Protein AF-A0A920SC37-F1 (afdb_monomer)

Foldseek 3Di:
DAFFAALCRHTQWDKDADPDPDPPRIDIDDDDPSDHLQRGKGLNNQLVVVCVPPNADEDADPVVQVVCVVVVNSRYIYHGDPD

Solvent-accessible surface area (backbone atoms only — not comparable to full-atom values): 4835 Å² total; per-residue (Å²): 122,44,85,34,40,35,79,86,54,49,81,38,44,41,36,40,65,54,92,64,93,54,81,66,56,64,46,63,59,67,79,48,98,69,27,46,56,91,76,43,41,44,54,38,49,76,16,53,72,49,25,76,77,74,44,74,44,81,40,81,44,68,65,58,30,50,53,35,41,74,73,66,46,47,32,42,25,23,53,58,74,92,113

Radius of gyration: 12.86 Å; Cα contacts (8 Å, |Δi|>4): 133; chains: 1; bounding box: 27×28×30 Å

Sequence (83 aa):
MFPIRDSHGNLVGFWARTLDASEPKYLNSAQGPLFDKGRILFAMDRARSDIRKEGAVIVEGYMDAIAAHQAGFKTLLRRWGLR

Mean predicted aligned error: 3.33 Å

pLDDT: mean 92.66, std 7.53, range [46.12, 97.25]

Nearest PDB structures (foldseek):
  4edv-assembly1_A  TM=9.674E-01  e=1.491E-07  Staphylococcus aureus
  5guj-assembly1_A  TM=9.410E-01  e=2.540E-07  Bacillus subtilis subsp. subtilis str. 168
  4e2k-assembly1_A  TM=9.636E-01  e=4.326E-07  Staphylococcus aureus
  3b39-assembly2_B  TM=8.881E-01  e=4.047E-07  Escherichia coli K-12
  1dd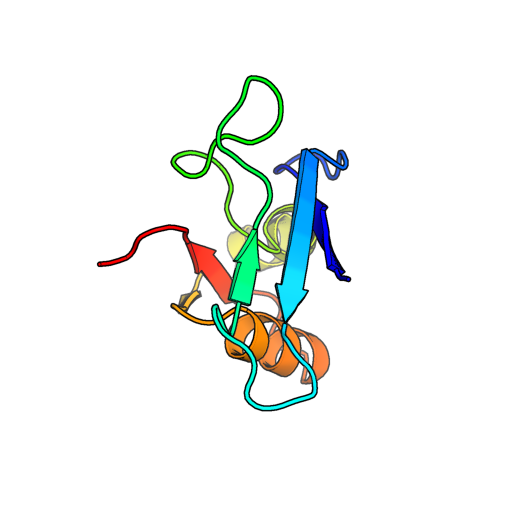9-assembly1_A  TM=8.908E-01  e=2.000E-06  Escherichia coli

Secondary structure (DSSP, 8-state):
-EEEE-TTS-EEEEEEE-SSS-S-SEEEPPSSSS--TTT-EETHHHHHHHHHHH--EEES-HHHHHHHHHTT-TTEEEES---

Structure (mmCIF, N/CA/C/O backbone):
data_AF-A0A920SC37-F1
#
_entry.id   AF-A0A920SC37-F1
#
loop_
_atom_site.group_PDB
_atom_site.id
_atom_site.type_symbol
_atom_site.label_atom_id
_atom_site.label_alt_id
_atom_site.label_comp_id
_atom_site.label_asym_id
_atom_site.label_entity_id
_atom_site.label_seq_id
_atom_site.pdbx_PDB_ins_code
_atom_site.Cartn_x
_atom_site.Cartn_y
_atom_site.Cartn_z
_atom_site.occupancy
_atom_site.B_iso_or_equiv
_atom_site.auth_seq_id
_atom_site.auth_comp_id
_atom_site.auth_asym_id
_atom_site.auth_atom_id
_atom_site.pdbx_PDB_model_num
ATOM 1 N N . MET A 1 1 ? -0.296 -10.429 -9.363 1.00 90.31 1 MET A N 1
ATOM 2 C CA . MET A 1 1 ? -0.385 -8.962 -9.546 1.00 90.31 1 MET A CA 1
ATOM 3 C C . MET A 1 1 ? -1.412 -8.416 -8.567 1.00 90.31 1 MET A C 1
ATOM 5 O O . MET A 1 1 ? -2.420 -9.077 -8.356 1.00 90.31 1 MET A O 1
ATOM 9 N N . PHE A 1 2 ? -1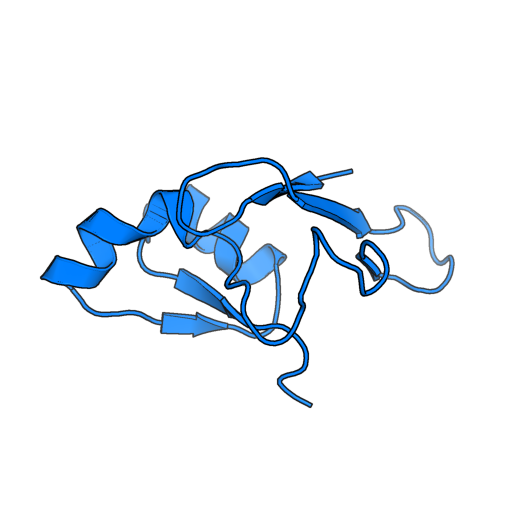.156 -7.265 -7.953 1.00 94.31 2 PHE A N 1
ATOM 10 C CA . PHE A 1 2 ? -1.954 -6.698 -6.865 1.00 94.31 2 PHE A CA 1
ATOM 11 C C . PHE A 1 2 ? -2.324 -5.239 -7.171 1.00 94.31 2 PHE A C 1
ATOM 13 O O . PHE A 1 2 ? -1.463 -4.490 -7.637 1.00 94.31 2 PHE A O 1
ATOM 20 N N . PRO A 1 3 ? -3.574 -4.815 -6.925 1.00 95.31 3 PRO A N 1
ATOM 21 C CA . PRO A 1 3 ? -4.022 -3.465 -7.247 1.00 95.31 3 PRO A CA 1
ATOM 22 C C . PRO A 1 3 ? -3.472 -2.431 -6.261 1.00 95.31 3 PRO A C 1
ATOM 24 O O . PRO A 1 3 ? -3.336 -2.695 -5.065 1.00 95.31 3 PRO A O 1
ATOM 27 N N . ILE A 1 4 ? -3.230 -1.224 -6.764 1.00 95.56 4 ILE A N 1
ATOM 28 C CA . ILE A 1 4 ? -2.953 -0.027 -5.974 1.00 95.56 4 ILE A CA 1
ATOM 29 C C . ILE A 1 4 ? -4.103 0.946 -6.190 1.00 95.56 4 ILE A C 1
ATOM 31 O O . ILE A 1 4 ? -4.469 1.241 -7.331 1.00 95.56 4 ILE A O 1
ATOM 35 N N . ARG A 1 5 ? -4.659 1.446 -5.088 1.00 95.94 5 ARG A N 1
ATOM 36 C CA . ARG A 1 5 ? -5.770 2.391 -5.101 1.00 95.94 5 ARG A CA 1
ATOM 37 C C . ARG A 1 5 ? -5.352 3.732 -4.517 1.00 95.94 5 ARG A C 1
ATOM 39 O O . ARG A 1 5 ? -4.499 3.780 -3.630 1.00 95.94 5 ARG A O 1
ATOM 46 N N . ASP A 1 6 ? -5.927 4.807 -5.043 1.00 94.56 6 ASP A N 1
ATOM 47 C CA . ASP A 1 6 ? -5.808 6.128 -4.435 1.00 94.56 6 ASP A CA 1
ATOM 48 C C . ASP A 1 6 ? -6.638 6.213 -3.144 1.00 94.56 6 ASP A C 1
ATOM 50 O O . ASP A 1 6 ? -7.328 5.275 -2.749 1.00 94.56 6 ASP A O 1
ATOM 54 N N . SER A 1 7 ? -6.605 7.366 -2.478 1.00 92.44 7 SER A N 1
ATOM 55 C CA . SER A 1 7 ? -7.325 7.561 -1.216 1.00 92.44 7 SER A CA 1
ATOM 56 C C . SER A 1 7 ? -8.862 7.579 -1.343 1.00 92.44 7 SER A C 1
ATOM 58 O O . SER A 1 7 ? -9.550 7.597 -0.316 1.00 92.44 7 SER A O 1
ATOM 60 N N . HIS A 1 8 ? -9.387 7.606 -2.572 1.00 93.75 8 HIS A N 1
ATOM 61 C CA . HIS A 1 8 ? -10.807 7.511 -2.916 1.00 93.75 8 HIS A CA 1
ATOM 62 C C . HIS A 1 8 ? -11.202 6.09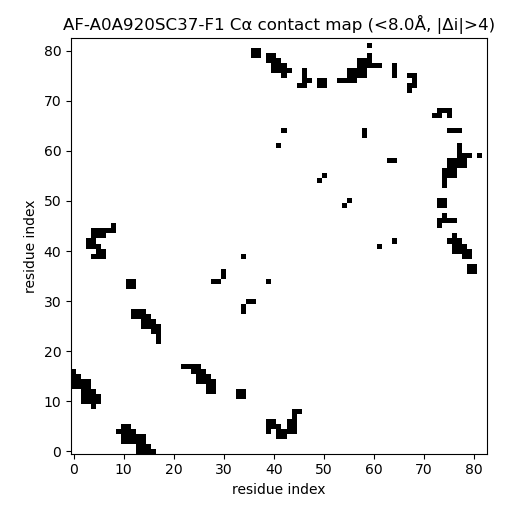3 -3.367 1.00 93.75 8 HIS A C 1
ATOM 64 O O . HIS A 1 8 ? -12.378 5.837 -3.605 1.00 93.75 8 HIS A O 1
ATOM 70 N N . GLY A 1 9 ? -10.245 5.164 -3.456 1.00 95.06 9 GLY A N 1
ATOM 71 C CA . GLY A 1 9 ? -10.470 3.786 -3.881 1.00 95.06 9 GLY A CA 1
ATOM 72 C C . GLY A 1 9 ? -10.350 3.561 -5.391 1.00 95.06 9 GLY A C 1
ATOM 73 O O . GLY A 1 9 ? -10.542 2.426 -5.838 1.00 95.06 9 GLY A O 1
ATOM 74 N N . ASN A 1 10 ? -10.001 4.577 -6.188 1.00 96.62 10 ASN A N 1
ATOM 75 C CA . ASN A 1 10 ? -9.825 4.418 -7.632 1.00 96.62 10 ASN A CA 1
ATOM 76 C C . ASN A 1 10 ? -8.571 3.596 -7.925 1.00 96.62 10 ASN A C 1
ATOM 78 O O . ASN A 1 10 ? -7.534 3.797 -7.295 1.00 96.62 10 ASN A O 1
ATOM 82 N N . LEU A 1 11 ? -8.649 2.678 -8.890 1.00 97.00 11 LEU A N 1
ATOM 83 C CA . LEU A 1 11 ? -7.483 1.924 -9.349 1.00 97.00 11 LEU A CA 1
ATOM 84 C C . LEU A 1 11 ? -6.527 2.864 -10.093 1.00 97.00 11 LEU A C 1
ATOM 86 O O . LEU A 1 11 ? -6.893 3.434 -11.115 1.00 97.00 11 LEU A O 1
ATOM 90 N N . VAL A 1 12 ? -5.298 2.977 -9.597 1.00 96.69 12 VAL A N 1
ATOM 91 C CA . VAL A 1 12 ? -4.281 3.893 -10.144 1.00 96.69 12 VAL A CA 1
ATOM 92 C C . VAL A 1 12 ? -3.015 3.189 -10.611 1.00 96.69 12 VAL A C 1
ATOM 94 O O . VAL A 1 12 ? -2.204 3.775 -11.318 1.00 96.69 12 VAL A O 1
ATOM 97 N N . GLY A 1 13 ? -2.839 1.921 -10.250 1.00 95.38 13 GLY A N 1
ATOM 98 C CA .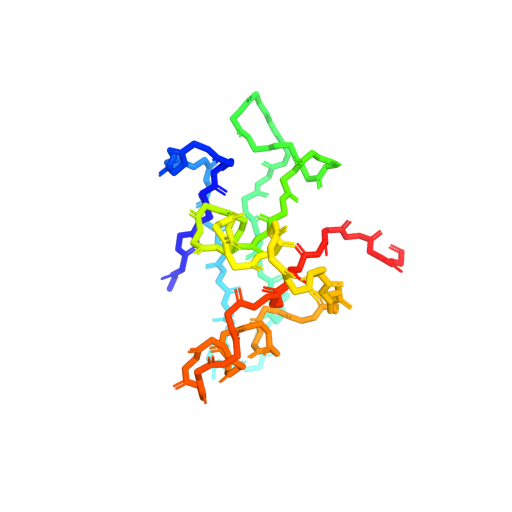 GLY A 1 13 ? -1.698 1.133 -10.685 1.00 95.38 13 GLY A CA 1
ATOM 99 C C . GLY A 1 13 ? -1.714 -0.270 -10.104 1.00 95.38 13 GLY A C 1
ATOM 100 O O . GLY A 1 13 ? -2.679 -0.701 -9.469 1.00 95.38 13 GLY A O 1
ATOM 101 N N . PHE A 1 14 ? -0.607 -0.970 -10.302 1.00 95.69 14 PHE A N 1
ATOM 102 C CA . PHE A 1 14 ? -0.388 -2.316 -9.809 1.00 95.69 14 PHE A CA 1
ATOM 103 C C . PHE A 1 14 ? 1.006 -2.463 -9.216 1.00 95.69 14 PHE A C 1
ATOM 105 O O . PHE A 1 14 ? 1.946 -1.751 -9.574 1.00 95.69 14 PHE A O 1
ATOM 112 N N . TRP A 1 15 ? 1.142 -3.445 -8.337 1.00 94.00 15 TRP A N 1
ATOM 113 C CA . TRP A 1 15 ? 2.433 -3.999 -7.974 1.00 94.00 15 TRP A CA 1
ATOM 114 C C . TRP A 1 15 ? 2.431 -5.515 -8.158 1.00 94.00 15 TRP A C 1
ATOM 116 O O . TRP A 1 15 ? 1.389 -6.179 -8.198 1.00 94.00 15 TRP A O 1
ATOM 126 N N . ALA A 1 16 ? 3.616 -6.076 -8.312 1.00 94.25 16 ALA A N 1
ATOM 127 C CA . ALA A 1 16 ? 3.826 -7.501 -8.455 1.00 94.25 16 ALA A CA 1
ATOM 128 C C . ALA A 1 16 ? 5.088 -7.913 -7.705 1.00 94.25 16 ALA A C 1
ATOM 130 O O . ALA A 1 16 ? 5.976 -7.100 -7.447 1.00 94.25 16 ALA A O 1
ATOM 131 N N . ARG A 1 17 ? 5.137 -9.194 -7.354 1.00 93.50 17 ARG A N 1
ATOM 132 C CA . ARG A 1 17 ? 6.301 -9.856 -6.784 1.00 93.50 17 ARG A CA 1
ATOM 133 C C . ARG A 1 17 ? 6.622 -11.058 -7.661 1.00 93.50 17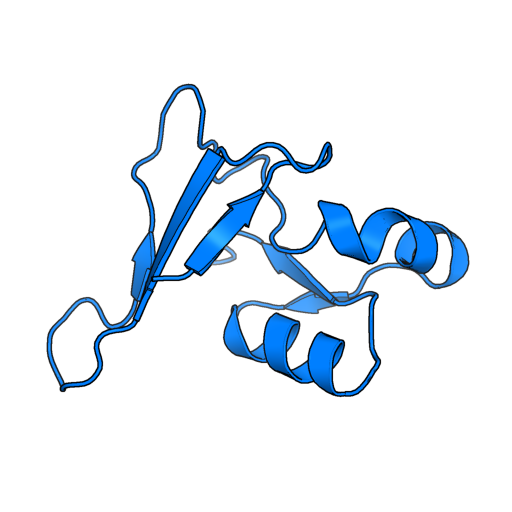 ARG A C 1
ATOM 135 O O . ARG A 1 17 ? 5.690 -11.757 -8.066 1.00 93.50 17 ARG A O 1
ATOM 142 N N . THR A 1 18 ? 7.896 -11.276 -7.947 1.00 94.50 18 THR A N 1
ATOM 143 C CA . THR A 1 18 ? 8.361 -12.474 -8.651 1.00 94.50 18 THR A CA 1
ATOM 144 C C . THR A 1 18 ? 8.129 -13.716 -7.780 1.00 94.50 18 THR A C 1
ATOM 146 O O . THR A 1 18 ? 8.138 -13.643 -6.545 1.00 94.50 18 THR A O 1
ATOM 149 N N . LEU A 1 19 ? 7.808 -14.846 -8.413 1.00 93.81 19 LEU A N 1
ATOM 150 C CA . LEU A 1 19 ? 7.613 -16.131 -7.720 1.00 93.81 19 LEU A CA 1
ATOM 151 C C . LEU A 1 19 ? 8.885 -16.985 -7.722 1.00 93.81 19 LEU A C 1
ATOM 153 O O . LEU A 1 19 ? 9.025 -17.886 -6.900 1.00 93.81 19 LEU A O 1
ATOM 157 N N . ASP A 1 20 ? 9.796 -16.677 -8.634 1.00 93.88 20 ASP A N 1
ATOM 158 C CA . ASP A 1 20 ? 11.133 -17.231 -8.746 1.00 93.88 20 ASP A CA 1
ATOM 159 C C . ASP A 1 20 ? 12.177 -16.218 -8.235 1.00 93.88 20 ASP A C 1
ATOM 161 O O . ASP A 1 20 ? 11.850 -15.194 -7.631 1.00 93.88 20 ASP A O 1
ATOM 165 N N . ALA A 1 21 ? 13.453 -16.516 -8.466 1.00 92.50 21 ALA A N 1
ATOM 166 C CA . ALA A 1 21 ? 14.571 -15.643 -8.120 1.00 92.50 21 ALA A CA 1
ATOM 167 C C . ALA A 1 21 ? 14.845 -14.555 -9.181 1.00 92.50 21 ALA A C 1
ATOM 169 O O . ALA A 1 21 ? 15.95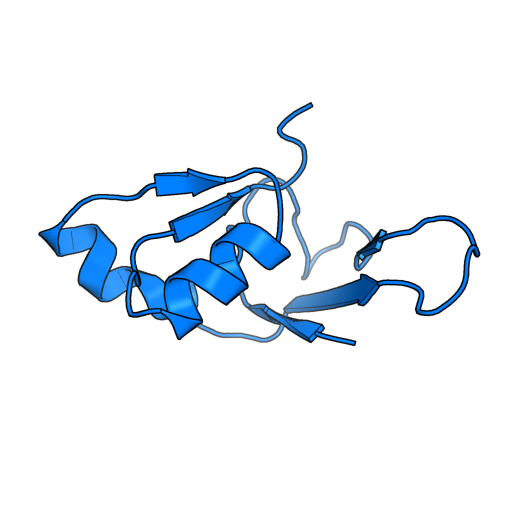5 -14.029 -9.236 1.00 92.50 21 ALA A O 1
ATOM 170 N N . SER A 1 22 ? 13.874 -14.235 -10.047 1.00 94.88 22 SER A N 1
ATOM 171 C CA . SER A 1 22 ? 14.041 -13.151 -11.018 1.00 94.88 22 SER A CA 1
ATOM 172 C C . SER A 1 22 ? 14.019 -11.777 -10.341 1.00 94.88 22 SER A C 1
ATOM 174 O O . SER A 1 22 ? 13.336 -11.562 -9.331 1.00 94.88 22 SER A O 1
ATOM 176 N N . GLU A 1 23 ? 14.782 -10.844 -10.914 1.00 92.81 23 GLU A N 1
ATOM 177 C CA . GLU A 1 23 ? 14.891 -9.458 -10.458 1.00 92.81 23 GLU A CA 1
ATOM 178 C C . GLU A 1 23 ? 14.164 -8.495 -11.422 1.00 92.81 23 GLU A C 1
ATOM 180 O O . GLU A 1 23 ? 14.196 -8.705 -12.638 1.00 92.81 23 GLU A O 1
ATOM 185 N N . PRO A 1 24 ? 13.537 -7.414 -10.915 1.00 91.31 24 PRO A N 1
ATOM 186 C CA . PRO A 1 24 ? 13.458 -7.046 -9.504 1.00 91.31 24 PRO A CA 1
ATOM 187 C C . PRO A 1 24 ? 12.428 -7.891 -8.738 1.00 91.31 24 PRO A C 1
ATOM 189 O O . PRO A 1 24 ? 11.312 -8.095 -9.219 1.00 91.31 24 PRO A O 1
ATOM 192 N N . LYS A 1 25 ? 12.745 -8.283 -7.494 1.00 90.62 25 LYS A N 1
ATOM 193 C CA . LYS A 1 25 ? 11.811 -9.022 -6.611 1.00 90.62 25 LYS A CA 1
ATOM 194 C C . LYS A 1 25 ? 10.422 -8.381 -6.507 1.00 90.62 25 LYS A C 1
ATOM 196 O O . LYS A 1 25 ? 9.424 -9.088 -6.371 1.00 90.62 25 LYS A O 1
ATOM 201 N N . TYR A 1 26 ? 10.357 -7.049 -6.541 1.00 90.75 26 TYR A N 1
ATOM 202 C CA . TYR A 1 26 ? 9.114 -6.284 -6.561 1.00 90.75 26 TYR A CA 1
ATOM 203 C C . TYR A 1 26 ? 9.110 -5.285 -7.711 1.00 90.75 26 TYR A C 1
ATOM 205 O O . TYR A 1 26 ? 10.038 -4.491 -7.859 1.00 90.75 26 TYR A O 1
ATOM 213 N N . LEU A 1 27 ? 8.009 -5.261 -8.457 1.00 92.38 27 LEU A N 1
ATOM 214 C CA . LEU A 1 27 ? 7.769 -4.298 -9.523 1.00 92.38 27 LEU A CA 1
ATOM 215 C C . LEU A 1 27 ? 6.508 -3.497 -9.226 1.00 92.38 27 LEU A C 1
ATOM 217 O O . LEU A 1 27 ? 5.515 -4.033 -8.741 1.00 92.38 27 LEU A O 1
ATOM 221 N N . ASN A 1 28 ? 6.548 -2.210 -9.542 1.00 92.50 28 ASN A N 1
ATOM 222 C CA . ASN A 1 28 ? 5.430 -1.292 -9.377 1.00 92.50 28 ASN A CA 1
ATOM 223 C C . ASN A 1 28 ? 5.128 -0.622 -10.712 1.00 92.50 28 ASN A C 1
ATOM 225 O O . ASN A 1 28 ? 6.036 -0.464 -11.531 1.00 92.50 28 ASN A O 1
ATOM 229 N N . SER A 1 29 ? 3.895 -0.150 -10.893 1.00 94.50 29 SER A N 1
ATOM 230 C CA . SER A 1 29 ? 3.573 0.795 -11.960 1.00 94.50 29 SER A CA 1
ATOM 231 C C . SER A 1 29 ? 4.573 1.962 -11.990 1.00 94.50 29 SER A C 1
ATOM 233 O O . SER A 1 29 ? 5.063 2.429 -10.953 1.00 94.50 29 SER A O 1
ATOM 235 N N . ALA A 1 30 ? 4.906 2.412 -13.200 1.00 93.44 30 ALA A N 1
ATOM 236 C CA . ALA A 1 30 ? 5.782 3.557 -13.412 1.00 93.44 30 ALA A CA 1
ATOM 237 C C . ALA A 1 30 ? 5.121 4.853 -12.918 1.00 93.44 30 ALA A C 1
ATOM 239 O O . ALA A 1 30 ? 3.895 4.956 -12.902 1.00 93.44 30 ALA A O 1
ATOM 240 N N . GLN A 1 31 ? 5.938 5.837 -12.523 1.00 94.56 31 GLN A N 1
ATOM 241 C CA . GLN A 1 31 ? 5.446 7.174 -12.183 1.00 94.56 31 GLN A CA 1
ATOM 242 C C . GLN A 1 31 ? 4.680 7.747 -13.381 1.00 94.56 31 GLN A C 1
ATOM 244 O O . GLN A 1 31 ? 5.165 7.686 -14.510 1.00 94.56 31 GLN A O 1
ATOM 249 N N . GLY A 1 32 ? 3.509 8.323 -13.135 1.00 94.31 32 GLY A N 1
ATOM 250 C CA . GLY A 1 32 ? 2.711 8.933 -14.189 1.00 94.31 32 GLY A CA 1
ATOM 251 C C . GLY A 1 32 ? 1.521 9.721 -13.650 1.00 94.31 32 GLY A C 1
ATOM 252 O O . GLY A 1 32 ? 1.366 9.843 -12.437 1.00 94.31 32 GLY A O 1
ATOM 253 N N . PRO A 1 33 ? 0.653 10.231 -14.541 1.00 93.69 33 PRO A N 1
ATOM 254 C CA . PRO A 1 33 ? -0.482 11.072 -14.156 1.00 93.69 33 PRO A CA 1
ATOM 255 C C . PRO A 1 33 ? -1.462 10.391 -13.195 1.00 93.69 33 PRO A C 1
ATOM 257 O O . PRO A 1 33 ? -2.071 11.052 -12.363 1.00 93.69 33 PRO A O 1
ATOM 260 N N . LEU A 1 34 ? -1.606 9.067 -13.313 1.00 92.94 34 LEU A N 1
ATOM 261 C CA . LEU A 1 34 ? -2.479 8.272 -12.449 1.00 92.94 34 LEU A CA 1
ATOM 262 C C . LEU A 1 34 ? -1.746 7.750 -11.211 1.00 92.94 34 LEU A C 1
ATOM 264 O O . LEU A 1 34 ? -2.338 7.661 -10.141 1.00 92.94 34 LEU A O 1
ATOM 268 N N . PHE A 1 35 ? -0.457 7.429 -11.338 1.00 93.38 35 PHE A N 1
ATOM 269 C CA . PHE A 1 35 ? 0.326 6.805 -10.280 1.00 93.38 35 PHE A CA 1
ATOM 270 C C . PHE A 1 35 ? 1.461 7.719 -9.815 1.00 93.38 35 PHE A C 1
ATOM 272 O O . PHE A 1 35 ? 2.559 7.710 -10.378 1.00 93.38 35 PHE A O 1
ATOM 279 N N . ASP A 1 36 ? 1.189 8.484 -8.756 1.00 92.06 36 ASP A N 1
ATOM 280 C CA . ASP A 1 36 ? 2.183 9.314 -8.082 1.00 92.06 36 ASP A CA 1
ATOM 281 C C . ASP A 1 36 ? 2.674 8.662 -6.783 1.00 92.06 36 ASP A C 1
ATOM 283 O O . ASP A 1 36 ? 1.996 8.677 -5.748 1.00 92.06 36 ASP A O 1
ATOM 287 N N . LYS A 1 37 ? 3.895 8.116 -6.829 1.00 89.69 37 LYS A N 1
ATOM 288 C CA . LYS A 1 37 ? 4.542 7.454 -5.686 1.00 89.69 37 LYS A CA 1
ATOM 289 C C . LYS A 1 37 ? 4.648 8.378 -4.469 1.00 89.69 37 LYS A C 1
ATOM 291 O O . LYS A 1 37 ? 4.538 7.906 -3.344 1.00 89.69 37 LYS A O 1
ATOM 296 N N . GLY A 1 38 ? 4.826 9.685 -4.666 1.00 89.06 38 GLY A N 1
ATOM 297 C CA . GLY A 1 38 ? 4.969 10.638 -3.562 1.00 89.06 38 GLY A CA 1
ATOM 298 C C . GLY A 1 38 ? 3.669 10.902 -2.799 1.00 89.06 38 GLY A C 1
ATOM 299 O O . GLY A 1 38 ? 3.715 11.341 -1.651 1.00 89.06 38 GLY A O 1
ATOM 300 N N . ARG A 1 39 ? 2.513 10.634 -3.420 1.00 89.56 39 ARG A N 1
ATOM 301 C CA . ARG A 1 39 ? 1.188 10.996 -2.888 1.00 89.56 39 ARG A CA 1
ATOM 302 C C . ARG A 1 39 ? 0.337 9.804 -2.475 1.00 89.56 39 ARG A C 1
ATOM 304 O O . ARG A 1 39 ? -0.592 9.959 -1.687 1.00 89.56 39 ARG A O 1
ATOM 311 N N . ILE A 1 40 ? 0.624 8.623 -3.010 1.00 92.69 40 ILE A N 1
ATOM 312 C CA . ILE A 1 40 ? -0.176 7.429 -2.744 1.00 92.69 40 ILE A CA 1
ATOM 313 C C . ILE A 1 40 ? 0.318 6.754 -1.461 1.00 92.69 40 ILE A C 1
ATOM 315 O O . ILE A 1 40 ? 1.504 6.511 -1.293 1.00 92.69 40 ILE A O 1
ATOM 319 N N . LEU A 1 41 ? -0.594 6.375 -0.569 1.00 94.50 41 LEU A N 1
ATOM 320 C CA . LEU A 1 41 ? -0.304 5.466 0.541 1.00 94.50 41 LEU A CA 1
ATOM 321 C C . LEU A 1 41 ? -1.080 4.176 0.300 1.00 94.50 41 LEU A C 1
ATOM 323 O O . LEU A 1 41 ? -2.305 4.191 0.173 1.00 94.50 41 LEU A O 1
ATOM 327 N N . PHE A 1 42 ? -0.368 3.058 0.195 1.00 95.50 42 PHE A N 1
ATOM 328 C CA . PHE A 1 42 ? -1.012 1.766 -0.014 1.00 95.50 42 PHE A CA 1
ATOM 329 C C . PHE A 1 42 ? -1.895 1.420 1.195 1.00 95.50 42 PHE A C 1
ATOM 331 O O . PHE A 1 42 ? -1.477 1.631 2.332 1.00 95.50 42 PHE A O 1
ATOM 338 N N . ALA A 1 43 ? -3.086 0.879 0.916 1.00 95.75 43 ALA A N 1
ATOM 339 C CA . ALA A 1 43 ? -4.168 0.565 1.859 1.00 95.75 43 ALA A CA 1
ATOM 340 C C . ALA A 1 43 ? -4.916 1.770 2.471 1.00 95.75 43 ALA A C 1
ATOM 342 O O . ALA A 1 43 ? -5.806 1.570 3.299 1.00 95.75 43 ALA A O 1
ATOM 343 N N . MET A 1 44 ? -4.630 3.008 2.044 1.00 95.88 44 MET A N 1
ATOM 344 C CA . MET A 1 44 ? -5.296 4.207 2.575 1.00 95.88 44 MET A CA 1
ATOM 345 C C . MET A 1 44 ? -6.807 4.220 2.328 1.00 95.88 44 MET A C 1
ATOM 347 O O . MET A 1 44 ? -7.565 4.657 3.190 1.00 95.88 44 MET A O 1
ATOM 351 N N . ASP A 1 45 ? -7.256 3.716 1.178 1.00 95.12 45 ASP A N 1
ATOM 352 C CA . ASP A 1 45 ? -8.675 3.564 0.845 1.00 95.12 45 ASP A CA 1
ATOM 353 C C . ASP A 1 45 ? -9.430 2.702 1.866 1.00 95.12 45 ASP A C 1
ATOM 355 O O . ASP A 1 45 ? -10.580 2.989 2.189 1.00 95.12 45 ASP A O 1
ATOM 359 N N . ARG A 1 46 ? -8.762 1.680 2.413 1.00 94.31 46 ARG A N 1
ATOM 360 C CA . ARG A 1 46 ? -9.343 0.713 3.357 1.00 94.31 46 ARG A CA 1
ATOM 361 C C . ARG A 1 46 ? -9.183 1.130 4.813 1.00 94.31 46 ARG A C 1
ATOM 363 O O . ARG A 1 46 ? -10.052 0.841 5.623 1.00 94.31 46 ARG A O 1
ATOM 370 N N . ALA A 1 47 ? -8.083 1.802 5.134 1.00 95.88 47 ALA A N 1
ATOM 371 C CA . ALA A 1 47 ? -7.703 2.148 6.500 1.00 95.88 47 ALA A CA 1
ATOM 372 C C . ALA A 1 47 ? -8.265 3.498 6.978 1.00 95.88 47 ALA A C 1
ATOM 374 O O . ALA A 1 47 ? -8.192 3.816 8.164 1.00 95.88 47 ALA A O 1
ATOM 375 N N . ARG A 1 48 ? -8.808 4.329 6.072 1.00 94.50 48 ARG A N 1
ATOM 376 C CA . ARG A 1 48 ? -9.176 5.731 6.350 1.00 94.50 48 ARG A CA 1
ATOM 377 C C . ARG A 1 48 ? -10.071 5.903 7.582 1.00 94.50 48 ARG A C 1
ATOM 379 O O . ARG A 1 48 ? -9.886 6.866 8.325 1.00 94.50 48 ARG A O 1
ATOM 386 N N . SER A 1 49 ? -11.068 5.039 7.771 1.00 95.00 49 SER A N 1
ATOM 387 C CA . SER A 1 49 ? -11.989 5.134 8.912 1.00 95.00 49 SER A CA 1
ATOM 388 C C . SER A 1 49 ? -11.318 4.797 10.235 1.00 95.00 49 SER A C 1
ATOM 390 O O . SER A 1 49 ? -11.589 5.462 11.232 1.00 95.00 49 SER A O 1
ATOM 392 N N . ASP A 1 50 ? -10.448 3.793 10.234 1.00 96.88 50 ASP A N 1
ATOM 393 C CA . ASP A 1 50 ? -9.828 3.255 11.443 1.00 96.88 50 ASP A CA 1
ATOM 394 C C . ASP A 1 50 ? -8.667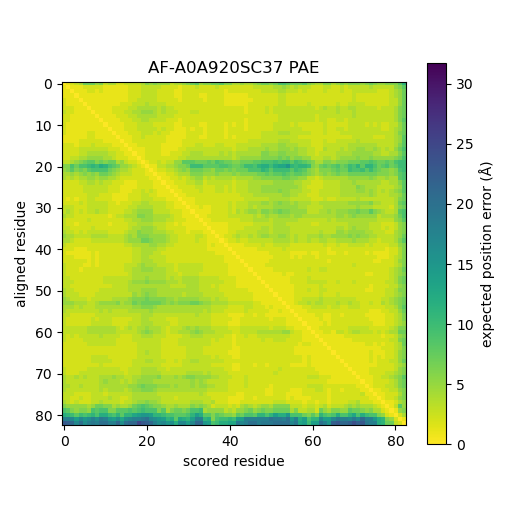 4.154 11.882 1.00 96.88 50 ASP A C 1
ATOM 396 O O . ASP A 1 50 ? -8.570 4.531 13.046 1.00 96.88 50 ASP A O 1
ATOM 400 N N . ILE A 1 51 ? -7.896 4.672 10.921 1.00 96.62 51 ILE A N 1
ATOM 401 C CA . ILE A 1 51 ? -6.832 5.653 11.173 1.00 96.62 51 ILE A CA 1
ATOM 402 C C . ILE A 1 51 ? -7.357 6.927 11.839 1.00 96.62 51 ILE A C 1
ATOM 404 O O . ILE A 1 51 ? -6.676 7.515 12.675 1.00 96.62 51 ILE A O 1
ATOM 408 N N . ARG A 1 52 ? -8.573 7.370 11.499 1.00 95.12 52 ARG A N 1
ATOM 409 C CA . ARG A 1 52 ? -9.183 8.546 12.143 1.00 95.12 52 ARG A CA 1
ATOM 410 C C . ARG A 1 52 ? -9.476 8.334 13.629 1.00 95.12 52 ARG A C 1
ATOM 412 O O . ARG A 1 52 ? -9.592 9.320 14.346 1.00 95.12 52 ARG A O 1
ATOM 419 N N . LYS A 1 53 ? -9.639 7.084 14.066 1.00 96.31 53 LYS A N 1
ATOM 420 C CA . LYS A 1 53 ? -9.958 6.724 15.453 1.00 96.31 53 LYS A CA 1
ATOM 421 C C . LYS A 1 53 ? -8.704 6.377 16.252 1.00 96.31 53 LYS A C 1
ATOM 423 O O . LYS A 1 53 ? -8.609 6.741 17.415 1.00 96.31 53 LYS A O 1
ATOM 428 N N . GLU A 1 54 ? -7.765 5.679 15.621 1.00 96.25 54 GLU A N 1
ATOM 429 C CA . GLU A 1 54 ? -6.662 4.988 16.301 1.00 96.25 54 GLU A CA 1
ATOM 430 C C . GLU A 1 54 ? -5.273 5.508 15.892 1.00 96.25 54 GLU A C 1
ATOM 432 O O . GLU A 1 54 ? -4.267 5.131 16.488 1.00 96.25 54 GLU A O 1
ATOM 437 N N . GLY A 1 55 ? -5.198 6.389 14.892 1.00 96.00 55 GLY A N 1
ATOM 438 C CA . GLY A 1 55 ? -3.940 6.809 14.278 1.00 96.00 55 GLY A CA 1
ATOM 439 C C . GLY A 1 55 ? -3.443 5.831 13.208 1.00 96.00 55 GLY A C 1
ATOM 440 O O . GLY A 1 55 ? -4.059 4.804 12.933 1.00 96.00 55 GLY A O 1
ATOM 441 N N . ALA A 1 56 ? -2.337 6.181 12.549 1.00 96.12 56 ALA A N 1
ATOM 442 C CA . ALA A 1 56 ? -1.746 5.385 11.472 1.00 96.12 56 ALA A CA 1
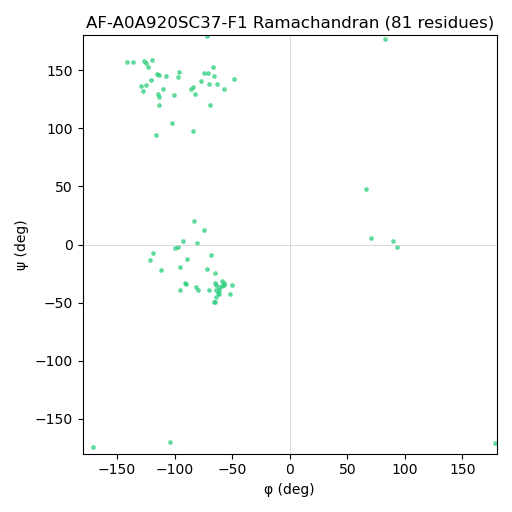ATOM 443 C C . ALA A 1 56 ? -0.387 4.812 11.873 1.00 96.12 56 ALA A C 1
ATOM 445 O O . ALA A 1 56 ? 0.410 5.485 12.526 1.00 96.12 56 ALA A O 1
ATOM 446 N N . VAL A 1 57 ? -0.090 3.612 11.374 1.00 96.38 57 VAL A N 1
ATOM 447 C CA . VAL A 1 57 ? 1.247 3.010 11.427 1.00 96.38 57 VAL A CA 1
ATOM 448 C C . VAL A 1 57 ? 1.785 2.903 10.003 1.00 96.38 57 VAL A C 1
ATOM 450 O O . VAL A 1 57 ? 1.117 2.362 9.123 1.00 96.38 57 VAL A O 1
ATOM 453 N N . ILE A 1 58 ? 2.989 3.424 9.761 1.00 94.94 58 ILE A N 1
ATOM 454 C CA . ILE A 1 58 ? 3.634 3.372 8.444 1.00 94.94 58 ILE A CA 1
ATOM 455 C C . ILE A 1 58 ? 4.667 2.245 8.423 1.00 94.94 58 ILE A C 1
ATOM 457 O O . ILE A 1 58 ? 5.541 2.193 9.283 1.00 94.94 58 ILE A O 1
ATOM 461 N N . VAL A 1 59 ? 4.586 1.375 7.416 1.00 94.31 59 VAL A N 1
ATOM 462 C CA . VAL A 1 59 ? 5.523 0.265 7.181 1.00 94.31 59 VAL A CA 1
ATOM 463 C C . VAL A 1 59 ? 6.214 0.385 5.817 1.00 94.31 59 VAL A C 1
ATOM 465 O O . VAL A 1 59 ? 5.714 1.051 4.905 1.00 94.31 59 VAL A O 1
ATOM 468 N N . GLU A 1 60 ? 7.368 -0.273 5.658 1.00 90.00 60 GLU A N 1
ATOM 469 C CA . GLU A 1 60 ? 8.132 -0.272 4.398 1.00 90.00 60 GLU A CA 1
ATOM 470 C C . GLU A 1 60 ? 7.590 -1.291 3.370 1.00 90.00 60 GLU A C 1
ATOM 472 O O . GLU A 1 60 ? 7.576 -1.026 2.159 1.00 90.00 60 GLU A O 1
ATOM 477 N N . GLY A 1 61 ? 7.129 -2.462 3.824 1.00 90.38 61 GLY A N 1
ATOM 478 C CA . GLY A 1 61 ? 6.739 -3.582 2.967 1.00 90.38 61 GLY A CA 1
ATOM 479 C C . GLY A 1 61 ? 5.237 -3.671 2.690 1.00 90.38 61 GLY A C 1
ATOM 480 O O . GLY A 1 61 ? 4.403 -3.412 3.554 1.00 90.38 61 GLY A O 1
ATOM 481 N N . TYR A 1 62 ? 4.857 -4.089 1.472 1.00 91.81 62 TYR A N 1
ATOM 482 C CA . TYR A 1 62 ? 3.441 -4.379 1.178 1.00 91.81 62 TYR A CA 1
ATOM 483 C C . TYR A 1 62 ? 2.943 -5.545 2.003 1.00 91.81 62 TYR A C 1
ATOM 485 O O . TYR A 1 62 ? 1.805 -5.540 2.456 1.00 91.81 62 TYR A O 1
ATOM 493 N N . MET A 1 63 ? 3.802 -6.551 2.156 1.00 92.94 63 MET A N 1
ATOM 494 C CA . MET A 1 63 ? 3.462 -7.777 2.856 1.00 92.94 63 MET A CA 1
ATOM 495 C C . MET A 1 63 ? 3.166 -7.500 4.327 1.00 92.94 63 MET A C 1
ATOM 497 O O . MET A 1 63 ? 2.235 -8.099 4.845 1.00 92.94 63 MET A O 1
ATOM 501 N N . ASP A 1 64 ? 3.862 -6.547 4.951 1.00 93.94 64 ASP A N 1
ATOM 502 C CA . ASP A 1 64 ? 3.610 -6.151 6.339 1.00 93.94 64 ASP A CA 1
ATOM 503 C C . ASP A 1 64 ? 2.216 -5.532 6.478 1.00 93.94 64 ASP A C 1
ATOM 505 O O . ASP A 1 64 ? 1.414 -5.967 7.302 1.00 93.94 64 ASP A O 1
ATOM 509 N N . ALA A 1 65 ? 1.879 -4.576 5.604 1.00 95.00 65 ALA A N 1
ATOM 510 C CA . ALA A 1 65 ? 0.548 -3.974 5.579 1.00 95.00 65 ALA A CA 1
ATOM 511 C C . ALA A 1 65 ? -0.544 -5.017 5.273 1.00 95.00 65 ALA A C 1
ATOM 513 O O . ALA A 1 65 ? -1.585 -5.032 5.920 1.00 95.00 65 ALA A O 1
ATOM 514 N N . ILE A 1 66 ? -0.313 -5.923 4.318 1.00 94.75 66 ILE A N 1
ATOM 515 C CA . ILE A 1 66 ? -1.287 -6.958 3.941 1.00 94.75 66 ILE A CA 1
ATOM 516 C C . ILE A 1 66 ? -1.511 -7.947 5.080 1.00 94.75 66 ILE A C 1
ATOM 518 O O . ILE A 1 66 ? -2.661 -8.211 5.424 1.00 94.75 66 ILE A O 1
ATOM 522 N N . ALA A 1 67 ? -0.437 -8.472 5.669 1.00 95.81 67 ALA A N 1
ATOM 523 C CA . ALA A 1 67 ? -0.512 -9.431 6.761 1.00 95.81 67 ALA A CA 1
ATOM 524 C C . ALA A 1 67 ? -1.205 -8.818 7.983 1.00 95.81 67 ALA A C 1
ATOM 526 O O . ALA A 1 67 ? -2.074 -9.450 8.578 1.00 95.81 67 ALA A O 1
ATOM 527 N N . ALA A 1 68 ? -0.892 -7.564 8.314 1.00 95.44 68 ALA A N 1
ATOM 528 C CA . ALA A 1 68 ? -1.529 -6.873 9.426 1.00 95.44 68 ALA A CA 1
ATOM 529 C C . ALA A 1 68 ? -3.030 -6.659 9.192 1.00 95.44 68 ALA A C 1
ATOM 531 O O . ALA A 1 68 ? -3.835 -6.986 10.063 1.00 95.44 68 ALA A O 1
ATOM 532 N N . HIS A 1 69 ? -3.425 -6.212 7.993 1.00 95.44 69 HIS A N 1
ATOM 533 C CA . HIS A 1 69 ? -4.843 -6.077 7.635 1.00 95.44 69 HIS A CA 1
ATOM 534 C C . HIS A 1 69 ? -5.574 -7.425 7.674 1.00 95.44 69 HIS A C 1
ATOM 536 O O . HIS A 1 69 ? -6.706 -7.486 8.150 1.00 95.44 69 HIS A O 1
ATOM 542 N N . GLN A 1 70 ? -4.933 -8.511 7.225 1.00 95.06 70 GLN A N 1
ATOM 543 C CA . GLN A 1 70 ? -5.479 -9.872 7.320 1.00 95.06 70 GLN A CA 1
ATOM 544 C C . GLN A 1 70 ? -5.624 -10.351 8.771 1.00 95.06 70 GLN A C 1
ATOM 546 O O . GLN A 1 70 ? -6.576 -11.062 9.080 1.00 95.06 70 GLN A O 1
ATOM 551 N N . ALA A 1 71 ? -4.726 -9.929 9.659 1.00 96.56 71 ALA A N 1
ATOM 552 C CA . ALA A 1 71 ? -4.787 -10.201 11.093 1.00 96.56 71 ALA A CA 1
ATOM 553 C C . ALA A 1 71 ? -5.750 -9.268 11.860 1.00 96.56 71 ALA A C 1
ATOM 555 O O . ALA A 1 71 ? -5.876 -9.388 13.075 1.00 96.56 7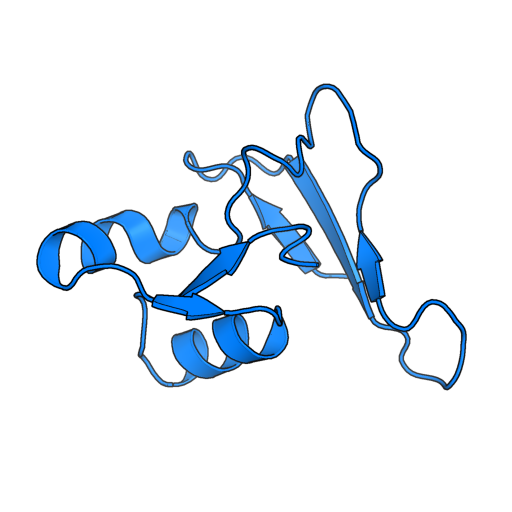1 ALA A O 1
ATOM 556 N N . GLY A 1 72 ? -6.439 -8.348 11.174 1.00 95.12 72 GLY A N 1
ATOM 557 C CA . GLY A 1 72 ? -7.416 -7.433 11.771 1.00 95.12 72 GLY A CA 1
ATOM 558 C C . GLY A 1 72 ? -6.860 -6.068 12.191 1.00 95.12 72 GLY A C 1
ATOM 559 O O . GLY A 1 72 ? -7.638 -5.208 12.599 1.00 95.12 72 GLY A O 1
ATOM 560 N N . PHE A 1 73 ? -5.559 -5.820 12.026 1.00 95.75 73 PHE A N 1
ATOM 561 C CA . PHE A 1 73 ? -4.945 -4.511 12.253 1.00 95.75 73 PHE A CA 1
ATOM 562 C C . PHE A 1 73 ? -5.105 -3.632 11.006 1.00 95.75 73 PHE A C 1
ATOM 564 O O . PHE A 1 73 ? -4.345 -3.731 10.041 1.00 95.75 73 PHE A O 1
ATOM 571 N N . LYS A 1 74 ? -6.119 -2.765 11.010 1.00 95.62 74 LYS A N 1
ATOM 572 C CA . LYS A 1 74 ? -6.557 -2.014 9.818 1.00 95.62 74 LYS A CA 1
ATOM 573 C C . LYS A 1 74 ? -5.915 -0.636 9.648 1.00 95.62 74 LYS A C 1
ATOM 575 O O . LYS A 1 74 ? -6.240 0.070 8.701 1.00 95.62 74 LYS A O 1
ATOM 580 N N . THR A 1 75 ? -4.993 -0.246 10.526 1.00 95.25 75 THR A N 1
ATOM 581 C CA . THR A 1 75 ? -4.367 1.091 10.535 1.00 95.25 75 THR A CA 1
ATOM 582 C C . THR A 1 75 ? -3.007 1.156 9.838 1.00 95.25 75 THR A C 1
ATOM 584 O O . THR A 1 75 ? -2.410 2.232 9.747 1.00 95.25 75 THR A O 1
ATOM 587 N N . LEU A 1 76 ? -2.505 0.023 9.331 1.00 97.25 76 LEU A N 1
ATOM 588 C CA . LEU A 1 76 ? -1.192 -0.038 8.697 1.00 97.25 76 LEU A CA 1
ATOM 589 C C . LEU A 1 76 ? -1.262 0.426 7.244 1.00 97.25 76 LEU A C 1
ATOM 591 O O . LEU A 1 76 ? -2.072 -0.064 6.454 1.00 97.25 76 LEU A O 1
ATOM 595 N N . LEU A 1 77 ? -0.365 1.340 6.887 1.00 95.12 77 LEU A N 1
ATOM 596 C CA . LEU A 1 77 ? -0.182 1.859 5.539 1.00 95.12 77 LEU A CA 1
ATOM 597 C C . LEU A 1 77 ? 1.250 1.635 5.083 1.00 95.12 77 LEU A C 1
ATOM 599 O O . LEU A 1 77 ? 2.180 1.672 5.885 1.00 95.12 77 LEU A O 1
ATOM 603 N N . ARG A 1 78 ? 1.447 1.524 3.771 1.00 92.94 78 ARG A N 1
ATOM 604 C CA . ARG A 1 78 ? 2.791 1.567 3.188 1.00 92.94 78 ARG A CA 1
ATOM 605 C C . ARG A 1 78 ? 3.013 2.845 2.389 1.00 92.94 78 ARG A C 1
ATOM 607 O O . ARG A 1 78 ? 2.211 3.185 1.516 1.00 92.94 78 ARG A O 1
ATOM 614 N N . ARG A 1 79 ? 4.169 3.477 2.612 1.00 88.00 79 ARG A N 1
ATOM 615 C CA . ARG A 1 79 ? 4.685 4.594 1.808 1.00 88.00 79 ARG A CA 1
ATOM 616 C C . ARG A 1 79 ? 5.672 4.113 0.741 1.00 88.00 79 ARG A C 1
ATOM 618 O O . ARG A 1 79 ? 6.401 3.143 0.928 1.00 88.00 79 ARG A O 1
ATOM 625 N N . TRP A 1 80 ? 5.706 4.812 -0.387 1.00 82.00 80 TRP A N 1
ATOM 626 C CA . TRP A 1 80 ? 6.689 4.593 -1.446 1.00 82.00 80 TRP A CA 1
ATOM 627 C C . TRP A 1 80 ? 7.986 5.342 -1.144 1.00 82.00 80 TRP A C 1
ATOM 629 O O . TRP A 1 80 ? 7.933 6.516 -0.791 1.00 82.00 80 TRP A O 1
ATOM 639 N N . GLY A 1 81 ? 9.134 4.685 -1.330 1.00 69.44 81 GLY A N 1
ATOM 640 C CA . GLY A 1 81 ? 10.440 5.350 -1.259 1.00 69.44 81 GLY A CA 1
ATOM 641 C C . GLY A 1 81 ? 10.805 5.872 0.133 1.00 69.44 81 GLY A C 1
ATOM 642 O O . GLY A 1 81 ? 11.220 7.014 0.260 1.00 69.44 81 GLY A O 1
ATOM 643 N N . LEU A 1 82 ? 10.643 5.055 1.183 1.00 55.44 82 LEU A N 1
ATOM 644 C CA . LEU A 1 82 ? 11.204 5.354 2.514 1.00 55.44 82 LEU A CA 1
ATOM 645 C C . LEU A 1 82 ? 12.734 5.146 2.598 1.00 55.44 82 LEU A C 1
ATOM 647 O O . LEU A 1 82 ? 13.297 5.170 3.687 1.00 55.44 82 LEU A O 1
ATOM 651 N N . ARG A 1 83 ? 13.405 4.985 1.456 1.00 46.12 83 ARG A N 1
ATOM 652 C CA . ARG A 1 83 ? 14.859 5.031 1.293 1.00 46.12 83 ARG A CA 1
ATOM 653 C C . ARG A 1 83 ? 15.184 5.770 0.008 1.00 46.12 83 ARG A C 1
ATOM 655 O O . ARG A 1 83 ? 14.421 5.554 -0.967 1.00 46.12 83 ARG A O 1
#